Protein AF-A0A973DUF6-F1 (afdb_monomer_lite)

Radius of gyration: 14.21 Å; chains: 1; bounding box: 33×33×42 Å

Secondary structure (DSSP, 8-state):
---TTHHHHTS-HHHHTSTT--EEEE--HHHHHHHHHHHHHTT--TT-EEEEEESTTSTT-EEEEEETTTHHHHHHHTT--S-EEEEES--HHHHHHHHHHHHHHTTS--

Structure (mmCIF, N/CA/C/O backbone):
data_AF-A0A973DUF6-F1
#
_entry.id   AF-A0A973DUF6-F1
#
loop_
_atom_site.group_PDB
_atom_site.id
_atom_site.type_symbol
_atom_site.label_atom_id
_atom_site.label_alt_id
_atom_site.label_comp_id
_atom_site.label_asym_id
_atom_site.label_entity_id
_atom_site.label_seq_id
_atom_site.pdbx_PDB_ins_code
_atom_site.Cartn_x
_atom_site.Cartn_y
_atom_site.Cartn_z
_atom_site.occupancy
_atom_site.B_iso_or_equiv
_atom_site.auth_seq_id
_atom_site.auth_comp_id
_atom_site.auth_asym_id
_atom_site.auth_atom_id
_atom_site.pdbx_PDB_model_num
ATOM 1 N N . THR A 1 1 ? 7.255 23.092 -6.998 1.00 41.25 1 THR A N 1
ATOM 2 C CA . THR A 1 1 ? 6.448 22.211 -6.123 1.00 41.25 1 THR A CA 1
ATOM 3 C C . THR A 1 1 ? 6.766 20.750 -6.432 1.00 41.25 1 THR A C 1
ATOM 5 O O . THR A 1 1 ? 6.109 20.104 -7.235 1.00 41.25 1 THR A O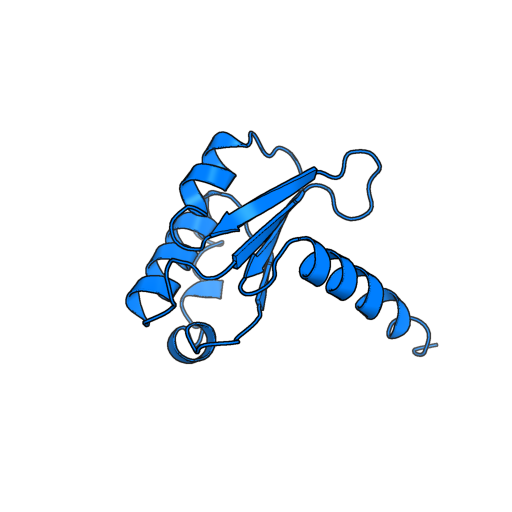 1
ATOM 8 N N . GLY A 1 2 ? 7.854 20.252 -5.837 1.00 34.91 2 GLY A N 1
ATOM 9 C CA . GLY A 1 2 ? 8.396 18.892 -6.006 1.00 34.91 2 GLY A CA 1
ATOM 10 C C . GLY A 1 2 ? 9.014 18.399 -4.693 1.00 34.91 2 GLY A C 1
ATOM 11 O O . GLY A 1 2 ? 10.151 17.938 -4.657 1.00 34.91 2 GLY A O 1
ATOM 12 N N . HIS A 1 3 ? 8.324 18.652 -3.576 1.00 46.09 3 HIS A N 1
ATOM 13 C CA . HIS A 1 3 ? 8.791 18.246 -2.244 1.00 46.09 3 HIS A CA 1
ATOM 14 C C . HIS A 1 3 ? 8.493 16.771 -1.949 1.00 46.09 3 HIS A C 1
ATOM 16 O O . HIS A 1 3 ? 9.292 16.129 -1.282 1.00 46.09 3 HIS A O 1
ATOM 22 N N . ASP A 1 4 ? 7.405 16.232 -2.497 1.00 54.59 4 ASP A N 1
ATOM 23 C CA . ASP A 1 4 ? 6.818 14.968 -2.034 1.00 54.59 4 ASP A CA 1
ATOM 24 C C . ASP A 1 4 ? 7.637 13.722 -2.418 1.00 54.59 4 ASP A C 1
ATOM 26 O O . ASP A 1 4 ? 7.725 12.764 -1.667 1.00 54.59 4 ASP A O 1
ATOM 30 N N . THR A 1 5 ? 8.327 13.735 -3.563 1.00 53.44 5 THR A N 1
ATOM 31 C CA . THR A 1 5 ? 9.111 12.574 -4.024 1.00 53.44 5 THR A CA 1
ATOM 32 C C . THR A 1 5 ? 10.554 12.563 -3.524 1.00 53.44 5 THR A C 1
ATOM 34 O O . THR A 1 5 ? 11.210 11.530 -3.611 1.00 53.44 5 THR A O 1
ATOM 37 N N . ARG A 1 6 ? 11.069 13.690 -3.006 1.00 56.31 6 ARG A N 1
ATOM 38 C CA . ARG A 1 6 ? 12.467 13.785 -2.549 1.00 56.31 6 ARG A CA 1
ATOM 39 C C . ARG A 1 6 ? 12.733 12.914 -1.323 1.00 56.31 6 ARG A C 1
ATOM 41 O O . ARG A 1 6 ? 13.753 12.246 -1.299 1.00 56.31 6 ARG A O 1
ATOM 48 N N . GLY A 1 7 ? 11.795 12.836 -0.375 1.00 62.28 7 GLY A N 1
ATOM 49 C CA . GLY A 1 7 ? 11.929 11.957 0.800 1.00 62.28 7 GLY A CA 1
ATOM 50 C C . GLY A 1 7 ? 11.889 10.458 0.470 1.00 62.28 7 GLY A C 1
ATOM 51 O O . GLY A 1 7 ? 12.406 9.640 1.227 1.00 62.28 7 GLY A O 1
ATOM 52 N N . PHE A 1 8 ? 11.311 10.091 -0.678 1.00 62.53 8 PHE A N 1
ATOM 53 C CA . PHE A 1 8 ? 11.297 8.708 -1.152 1.00 62.53 8 PHE A CA 1
ATOM 54 C C . PHE A 1 8 ? 12.537 8.355 -1.989 1.00 62.53 8 PHE A C 1
ATOM 56 O O . PHE A 1 8 ? 12.877 7.181 -2.107 1.00 62.53 8 PHE A O 1
ATOM 63 N N . ALA A 1 9 ? 13.229 9.336 -2.575 1.00 63.16 9 ALA A N 1
ATOM 64 C CA . ALA A 1 9 ? 14.365 9.084 -3.464 1.00 63.16 9 ALA A CA 1
ATOM 65 C C . ALA A 1 9 ? 15.493 8.283 -2.782 1.00 63.16 9 ALA A C 1
ATOM 67 O O . ALA A 1 9 ? 16.066 7.401 -3.422 1.00 63.16 9 ALA A O 1
ATOM 68 N N . ASP A 1 10 ? 15.711 8.518 -1.485 1.00 71.81 10 ASP A N 1
ATOM 69 C CA . ASP A 1 10 ? 16.789 7.915 -0.689 1.00 71.81 10 ASP A CA 1
ATOM 70 C C . ASP A 1 10 ? 16.386 6.620 0.047 1.00 71.81 10 ASP A C 1
ATOM 72 O O . ASP A 1 10 ? 17.153 6.101 0.855 1.00 71.81 10 ASP A O 1
ATOM 76 N N . GLN A 1 11 ? 15.188 6.079 -0.200 1.00 81.25 11 GLN A N 1
ATOM 77 C CA . GLN A 1 11 ? 14.731 4.857 0.474 1.00 81.25 11 GLN A CA 1
ATOM 78 C C . GLN A 1 11 ? 15.474 3.610 -0.019 1.00 81.25 11 GLN A C 1
ATOM 80 O O . GLN A 1 11 ? 15.755 3.470 -1.214 1.00 81.25 11 GLN A O 1
ATOM 85 N N . ASP A 1 12 ? 15.722 2.653 0.882 1.00 89.31 12 ASP A N 1
ATOM 86 C CA . ASP A 1 12 ? 16.215 1.325 0.505 1.00 89.31 12 ASP A CA 1
ATOM 87 C C . ASP A 1 12 ? 15.072 0.488 -0.083 1.00 89.31 12 ASP A C 1
ATOM 89 O O . ASP A 1 12 ? 14.435 -0.348 0.561 1.00 89.31 12 ASP A O 1
ATOM 93 N N . TRP A 1 13 ? 14.800 0.739 -1.358 1.00 92.12 13 TRP A N 1
ATOM 94 C CA . TRP A 1 13 ? 13.753 0.058 -2.111 1.00 92.12 13 TRP A CA 1
ATOM 95 C C . TRP A 1 13 ? 13.963 -1.445 -2.215 1.00 92.12 13 TRP A C 1
ATOM 97 O O . TRP A 1 13 ? 12.991 -2.184 -2.324 1.00 92.12 13 TRP A O 1
ATOM 107 N N . LYS A 1 14 ? 15.217 -1.904 -2.187 1.00 91.88 14 LYS A N 1
ATOM 108 C CA . LYS A 1 14 ? 15.526 -3.330 -2.248 1.00 91.88 14 LYS A CA 1
ATOM 109 C C . LYS A 1 14 ? 15.167 -4.008 -0.933 1.00 91.88 14 LYS A C 1
ATOM 111 O O . LYS A 1 14 ? 14.656 -5.123 -0.959 1.00 91.88 14 LYS A O 1
ATOM 116 N N . ALA A 1 15 ? 15.405 -3.341 0.195 1.00 92.31 15 ALA A N 1
ATOM 117 C CA . ALA A 1 15 ? 14.929 -3.810 1.487 1.00 92.31 15 ALA A CA 1
ATOM 118 C C . ALA A 1 15 ? 13.397 -3.850 1.538 1.00 92.31 15 ALA A C 1
ATOM 120 O O . ALA A 1 15 ? 12.840 -4.887 1.888 1.00 92.31 15 ALA A O 1
ATOM 121 N N . LEU A 1 16 ? 12.735 -2.773 1.099 1.00 92.06 16 LEU A N 1
ATOM 122 C CA . LEU A 1 16 ? 11.270 -2.684 1.062 1.00 92.06 16 LEU A CA 1
ATOM 123 C C . LEU A 1 16 ? 10.611 -3.719 0.135 1.00 92.06 16 LEU A C 1
ATOM 125 O O . LEU A 1 16 ? 9.492 -4.156 0.382 1.00 92.06 16 LEU A O 1
ATOM 129 N N . ALA A 1 17 ? 11.297 -4.117 -0.934 1.00 95.19 17 ALA A N 1
ATOM 130 C CA . ALA A 1 17 ? 10.800 -5.081 -1.909 1.00 95.19 17 ALA A CA 1
ATOM 131 C C . ALA A 1 17 ? 10.946 -6.552 -1.476 1.00 95.19 17 ALA A C 1
ATOM 133 O O . ALA A 1 17 ? 10.516 -7.444 -2.209 1.00 95.19 17 ALA A O 1
ATOM 134 N N . ARG A 1 18 ? 11.558 -6.843 -0.319 1.00 95.12 18 ARG A N 1
ATOM 135 C CA . ARG A 1 18 ? 11.698 -8.227 0.155 1.00 95.12 18 ARG A CA 1
ATOM 136 C C . ARG A 1 18 ? 10.334 -8.851 0.446 1.00 95.12 18 ARG A C 1
ATOM 138 O O . ARG A 1 18 ? 9.398 -8.187 0.885 1.00 95.12 18 ARG A O 1
ATOM 145 N N . ASN A 1 19 ? 10.238 -10.160 0.230 1.00 91.00 19 ASN A N 1
ATOM 146 C CA . ASN A 1 19 ? 9.030 -10.908 0.553 1.00 91.00 19 ASN A CA 1
ATOM 147 C C . ASN A 1 19 ? 8.744 -10.833 2.065 1.00 91.00 19 ASN A C 1
ATOM 149 O O . ASN A 1 19 ? 9.656 -11.001 2.875 1.00 91.00 19 ASN A O 1
ATOM 153 N N . GLY A 1 20 ? 7.486 -10.573 2.421 1.00 91.25 20 GLY A N 1
ATOM 154 C CA . GLY A 1 20 ? 7.036 -10.444 3.808 1.00 91.25 20 GLY A CA 1
ATOM 155 C C . GLY A 1 20 ? 7.331 -9.089 4.454 1.00 91.25 20 GLY A C 1
ATOM 156 O O . GLY A 1 20 ? 6.966 -8.890 5.610 1.00 91.25 20 GLY A O 1
ATOM 157 N N . GLU A 1 21 ? 7.960 -8.158 3.736 1.00 94.56 21 GLU A N 1
ATOM 158 C CA . GLU A 1 21 ? 8.193 -6.808 4.239 1.00 94.56 21 GLU A CA 1
ATOM 159 C C . GLU A 1 21 ? 6.877 -6.023 4.326 1.00 94.56 21 GLU A C 1
ATOM 161 O O . GLU A 1 21 ? 6.004 -6.126 3.459 1.00 94.56 21 GLU A O 1
ATOM 166 N N . VAL A 1 22 ? 6.743 -5.229 5.387 1.00 94.75 22 VAL A N 1
ATOM 167 C CA . VAL A 1 22 ? 5.538 -4.455 5.687 1.00 94.75 22 VAL A CA 1
ATOM 168 C C . VAL A 1 22 ? 5.928 -3.006 5.915 1.00 94.75 22 VAL A C 1
ATOM 170 O O . VAL A 1 22 ? 6.821 -2.714 6.705 1.00 94.75 22 VAL A O 1
ATOM 173 N N . ALA A 1 23 ? 5.221 -2.084 5.266 1.00 92.81 23 ALA A N 1
ATOM 174 C CA . ALA A 1 23 ? 5.468 -0.657 5.433 1.00 92.81 23 ALA A CA 1
ATOM 175 C C . ALA A 1 23 ? 4.165 0.130 5.548 1.00 92.81 23 ALA A C 1
ATOM 177 O O . ALA A 1 23 ? 3.202 -0.126 4.826 1.00 92.81 23 ALA A O 1
ATOM 178 N N . ALA A 1 24 ? 4.165 1.129 6.427 1.00 92.69 24 ALA A N 1
ATOM 179 C CA . ALA A 1 24 ? 3.137 2.156 6.487 1.00 92.69 24 ALA A CA 1
ATOM 180 C C . ALA A 1 24 ? 3.642 3.401 5.752 1.00 92.69 24 ALA A C 1
ATOM 182 O O . ALA A 1 24 ? 4.702 3.942 6.061 1.00 92.69 24 ALA A O 1
ATOM 183 N N . ILE A 1 25 ? 2.885 3.844 4.757 1.00 90.25 25 ILE A N 1
ATOM 184 C CA . ILE A 1 25 ? 3.278 4.887 3.822 1.00 90.25 25 ILE A CA 1
ATOM 185 C C . ILE A 1 25 ? 2.227 5.988 3.870 1.00 90.25 25 ILE A C 1
ATOM 187 O O . ILE A 1 25 ? 1.086 5.814 3.433 1.00 90.25 25 ILE A O 1
ATOM 191 N N . TYR A 1 26 ? 2.623 7.141 4.399 1.00 87.12 26 TYR A N 1
ATOM 192 C CA . TYR A 1 26 ? 1.809 8.346 4.348 1.00 87.12 26 TYR A CA 1
ATOM 193 C C . TYR A 1 26 ? 2.083 9.072 3.032 1.00 87.12 26 TYR A C 1
ATOM 195 O O . TYR A 1 26 ? 3.167 9.620 2.832 1.00 87.12 26 TYR A O 1
ATOM 203 N N . MET A 1 27 ? 1.133 9.010 2.100 1.00 77.62 27 MET A N 1
ATOM 204 C CA . MET A 1 27 ? 1.335 9.529 0.751 1.00 77.62 27 MET A CA 1
ATOM 205 C C . MET A 1 27 ? 0.027 9.899 0.056 1.00 77.62 27 MET A C 1
ATOM 207 O O . MET A 1 27 ? -1.015 9.291 0.288 1.00 77.62 27 MET A O 1
ATOM 211 N N . GLY A 1 28 ? 0.103 10.870 -0.855 1.00 72.25 28 GLY A N 1
ATOM 212 C CA . GLY A 1 28 ? -0.980 11.178 -1.788 1.00 72.25 28 GLY A CA 1
ATOM 213 C C . GLY A 1 28 ? -0.894 10.382 -3.097 1.00 72.25 28 GLY A C 1
ATOM 214 O O . GLY A 1 28 ? 0.115 9.747 -3.413 1.00 72.25 28 GLY A O 1
ATOM 215 N N . LYS A 1 29 ? -1.934 10.513 -3.930 1.00 74.25 29 LYS A N 1
ATOM 216 C CA . LYS A 1 29 ? -2.065 9.893 -5.267 1.00 74.25 29 LYS A CA 1
ATOM 217 C C . LYS A 1 29 ? -0.803 9.995 -6.138 1.00 74.25 29 LYS A C 1
ATOM 219 O O . LYS A 1 29 ? -0.425 9.040 -6.807 1.00 74.25 29 LYS A O 1
ATOM 224 N N . ARG A 1 30 ? -0.116 11.145 -6.118 1.00 76.12 30 ARG A N 1
ATOM 225 C CA . ARG A 1 30 ? 1.079 11.385 -6.948 1.00 76.12 30 ARG A CA 1
ATOM 226 C C . ARG A 1 30 ? 2.270 10.504 -6.556 1.00 76.12 30 ARG A C 1
ATOM 228 O O . ARG A 1 30 ? 3.027 10.090 -7.431 1.00 76.12 30 ARG A O 1
ATOM 235 N N . ALA A 1 31 ? 2.439 10.230 -5.266 1.00 84.62 31 ALA A N 1
ATOM 236 C CA . ALA A 1 31 ? 3.526 9.403 -4.758 1.00 84.62 31 ALA A CA 1
ATOM 237 C C . ALA A 1 31 ? 3.230 7.902 -4.924 1.00 84.62 31 ALA A C 1
ATOM 239 O O . ALA A 1 31 ? 4.167 7.143 -5.165 1.00 84.62 31 ALA A O 1
ATOM 240 N N . ALA A 1 32 ? 1.955 7.489 -4.940 1.00 89.56 32 ALA A N 1
ATOM 241 C CA . ALA A 1 32 ? 1.558 6.094 -5.160 1.00 89.56 32 ALA A CA 1
ATOM 242 C C . ALA A 1 32 ? 2.152 5.506 -6.449 1.00 89.56 32 ALA A C 1
ATOM 244 O O . ALA A 1 32 ? 2.774 4.447 -6.408 1.00 89.56 32 ALA A O 1
ATOM 245 N N . ARG A 1 33 ? 2.067 6.233 -7.573 1.00 91.19 33 ARG A N 1
ATOM 246 C CA . ARG A 1 33 ? 2.678 5.808 -8.846 1.00 91.19 33 ARG A CA 1
ATOM 247 C C . ARG A 1 33 ? 4.187 5.594 -8.733 1.00 91.19 33 ARG A C 1
ATOM 249 O O . ARG A 1 33 ? 4.727 4.636 -9.281 1.00 91.19 33 ARG A O 1
ATOM 256 N N . PHE A 1 34 ? 4.871 6.520 -8.063 1.00 91.19 34 PHE A N 1
ATOM 257 C CA . PHE A 1 34 ? 6.322 6.476 -7.906 1.00 91.19 34 PHE A CA 1
ATOM 258 C C . PHE A 1 34 ? 6.743 5.286 -7.039 1.00 91.19 34 PHE A C 1
ATOM 260 O O . PHE A 1 34 ? 7.598 4.505 -7.447 1.00 91.19 34 PHE A O 1
ATOM 267 N N . ILE A 1 35 ? 6.096 5.110 -5.887 1.00 92.50 35 ILE A N 1
ATOM 268 C CA . ILE A 1 35 ? 6.366 4.019 -4.945 1.00 92.50 35 ILE A CA 1
ATOM 269 C C . ILE A 1 35 ? 6.044 2.661 -5.563 1.00 92.50 35 ILE A C 1
ATOM 271 O O . ILE A 1 35 ? 6.880 1.765 -5.494 1.00 92.50 35 ILE A O 1
ATOM 275 N N . GLN A 1 36 ? 4.899 2.531 -6.243 1.00 95.00 36 GLN A N 1
ATOM 276 C CA . GLN A 1 36 ? 4.543 1.324 -6.990 1.00 95.00 36 GLN A CA 1
ATOM 277 C C . GLN A 1 36 ? 5.656 0.932 -7.965 1.00 95.00 36 GLN A C 1
ATOM 279 O O . GLN A 1 36 ? 6.146 -0.195 -7.941 1.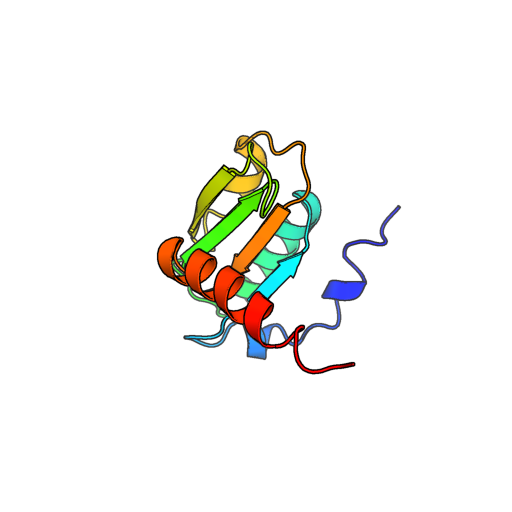00 95.00 36 GLN A O 1
ATOM 284 N N . GLY A 1 37 ? 6.078 1.884 -8.804 1.00 94.25 37 GLY A N 1
ATOM 285 C CA . GLY A 1 37 ? 7.116 1.649 -9.800 1.00 94.25 37 GLY A CA 1
ATOM 286 C C . GLY A 1 37 ? 8.449 1.249 -9.172 1.00 94.25 37 GLY A C 1
ATOM 287 O O . GLY A 1 37 ? 9.087 0.316 -9.650 1.00 94.25 37 GLY A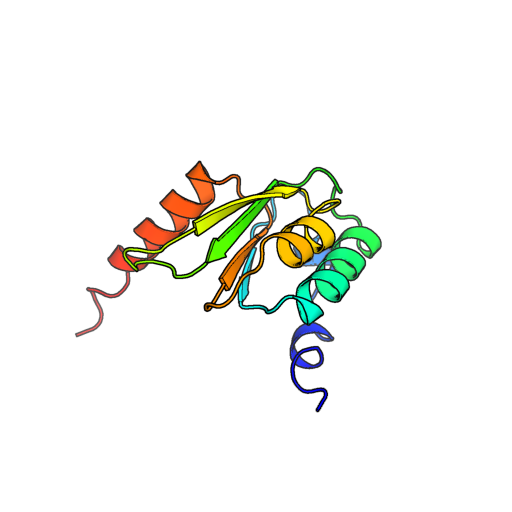 O 1
ATOM 288 N N . ARG A 1 38 ? 8.861 1.909 -8.082 1.00 94.69 38 ARG A N 1
ATOM 289 C CA . ARG A 1 38 ? 10.112 1.581 -7.385 1.00 94.69 38 ARG A CA 1
ATOM 290 C C . ARG A 1 38 ? 10.060 0.192 -6.754 1.00 94.69 38 ARG A C 1
ATOM 292 O O . ARG A 1 38 ? 10.978 -0.584 -6.982 1.00 94.69 38 ARG A O 1
ATOM 299 N N . LEU A 1 39 ? 8.997 -0.152 -6.031 1.00 95.62 39 LEU A N 1
ATOM 300 C CA . LEU A 1 39 ? 8.860 -1.472 -5.409 1.00 95.62 39 LEU A CA 1
ATOM 301 C C . LEU A 1 39 ? 8.916 -2.594 -6.456 1.00 95.62 39 LEU A C 1
ATOM 303 O O . LEU A 1 39 ? 9.729 -3.507 -6.322 1.00 95.62 39 LEU A O 1
ATOM 307 N N . ILE A 1 40 ? 8.141 -2.483 -7.540 1.00 96.50 40 ILE A N 1
ATOM 308 C CA . ILE A 1 40 ? 8.144 -3.474 -8.630 1.00 96.50 40 ILE A CA 1
ATOM 309 C C . ILE A 1 40 ? 9.529 -3.561 -9.286 1.00 96.50 40 ILE A C 1
ATOM 311 O O . ILE A 1 40 ? 10.060 -4.653 -9.477 1.00 96.50 40 ILE A O 1
ATOM 315 N N . MET A 1 41 ? 10.156 -2.420 -9.589 1.00 96.25 41 MET A N 1
ATOM 316 C CA . MET A 1 41 ? 11.489 -2.378 -10.203 1.00 96.25 41 MET A CA 1
ATOM 317 C C . MET A 1 41 ? 12.571 -3.016 -9.321 1.00 96.25 41 MET A C 1
ATOM 319 O O . MET A 1 41 ? 13.560 -3.531 -9.838 1.00 96.25 41 MET A O 1
ATOM 323 N N . HIS A 1 42 ? 12.388 -2.996 -8.001 1.00 96.50 42 HIS A N 1
ATOM 324 C CA . HIS A 1 42 ? 13.300 -3.603 -7.036 1.00 96.50 42 HIS A CA 1
ATOM 325 C C . HIS A 1 42 ? 12.917 -5.041 -6.636 1.00 96.50 42 HIS A C 1
ATOM 327 O O . HIS A 1 42 ? 13.575 -5.616 -5.768 1.00 96.50 42 HIS A O 1
ATOM 333 N N . GLY A 1 43 ? 11.938 -5.650 -7.315 1.00 96.31 43 GLY A N 1
ATOM 334 C CA . GLY A 1 43 ? 11.621 -7.076 -7.205 1.00 96.31 43 GLY A CA 1
ATOM 335 C C . GLY A 1 43 ? 10.472 -7.420 -6.260 1.00 96.31 43 GLY A C 1
ATOM 336 O O . GLY A 1 43 ? 10.313 -8.592 -5.926 1.00 96.31 43 GLY A O 1
ATOM 337 N N . ALA A 1 44 ? 9.678 -6.435 -5.833 1.00 97.62 44 ALA A N 1
ATOM 338 C CA . ALA A 1 44 ? 8.481 -6.698 -5.046 1.00 97.62 44 ALA A CA 1
ATOM 339 C C . ALA A 1 44 ? 7.463 -7.489 -5.875 1.00 97.62 44 ALA A C 1
ATOM 341 O O . ALA A 1 44 ? 7.265 -7.212 -7.061 1.00 97.62 44 ALA A O 1
ATOM 342 N N . ASP A 1 45 ? 6.784 -8.442 -5.239 1.00 97.81 45 ASP A N 1
ATOM 343 C CA . ASP A 1 45 ? 5.730 -9.219 -5.883 1.00 97.81 45 ASP A CA 1
ATOM 344 C C . ASP A 1 45 ? 4.543 -8.293 -6.235 1.00 97.81 45 ASP A C 1
ATOM 346 O O . ASP A 1 45 ? 3.981 -7.660 -5.333 1.00 97.81 45 ASP A O 1
ATOM 350 N N . PRO A 1 46 ? 4.119 -8.189 -7.511 1.00 97.50 46 PRO A N 1
ATOM 351 C CA . PRO A 1 46 ? 2.976 -7.363 -7.905 1.00 97.50 46 PRO A CA 1
ATOM 352 C C . PRO A 1 46 ? 1.657 -7.760 -7.221 1.00 97.50 46 PRO A C 1
ATOM 354 O O . PRO A 1 46 ? 0.751 -6.932 -7.111 1.00 97.50 46 PRO A O 1
ATOM 357 N N . SER A 1 47 ? 1.543 -9.002 -6.744 1.00 97.75 47 SER A N 1
ATOM 358 C CA . SER A 1 47 ? 0.389 -9.501 -5.991 1.00 97.75 47 SER A CA 1
ATOM 359 C C . SER A 1 47 ? 0.411 -9.126 -4.507 1.00 97.75 47 SER A C 1
ATOM 361 O O . SER A 1 47 ? -0.578 -9.368 -3.813 1.00 97.75 47 SER A O 1
ATOM 363 N N . THR A 1 48 ? 1.492 -8.498 -4.021 1.00 98.06 48 THR A N 1
ATOM 364 C CA . THR A 1 48 ? 1.624 -8.095 -2.615 1.00 98.06 48 THR A CA 1
ATOM 365 C C . THR A 1 48 ? 0.405 -7.272 -2.187 1.00 98.06 48 THR A C 1
ATOM 367 O O . THR A 1 48 ? 0.086 -6.282 -2.857 1.00 98.06 48 THR A O 1
ATOM 370 N N . PRO A 1 49 ? -0.281 -7.646 -1.091 1.00 98.12 49 PRO A N 1
ATOM 371 C CA . PRO A 1 49 ? -1.442 -6.915 -0.610 1.00 98.12 49 PRO A CA 1
ATOM 372 C C . PRO A 1 49 ? -1.107 -5.466 -0.276 1.00 98.12 49 PRO A C 1
ATOM 374 O O . PRO A 1 49 ? -0.091 -5.174 0.359 1.00 98.12 49 PRO A O 1
ATOM 377 N N . VAL A 1 50 ? -2.001 -4.563 -0.662 1.00 97.62 50 VAL A N 1
ATOM 378 C CA . VAL A 1 50 ? -1.949 -3.156 -0.284 1.00 97.62 50 VAL A CA 1
ATOM 379 C C . VAL A 1 50 ? -3.303 -2.753 0.286 1.00 97.62 50 VAL A C 1
ATOM 381 O O . VAL A 1 50 ? -4.348 -3.019 -0.308 1.00 97.62 50 VAL A O 1
ATOM 384 N N . THR A 1 51 ? -3.292 -2.086 1.436 1.00 97.44 51 THR A N 1
ATOM 385 C CA . THR A 1 51 ? -4.497 -1.524 2.052 1.00 97.44 51 THR A CA 1
ATOM 386 C C . THR A 1 51 ? -4.347 -0.020 2.180 1.00 97.44 51 THR A C 1
ATOM 388 O O . THR A 1 51 ? -3.419 0.451 2.825 1.00 97.44 51 THR A O 1
ATOM 391 N N . VAL A 1 52 ? -5.280 0.745 1.626 1.00 95.25 52 VAL A N 1
ATOM 392 C CA . VAL A 1 52 ? -5.327 2.202 1.793 1.00 95.25 52 VAL A CA 1
ATOM 393 C C . VAL A 1 52 ? -6.469 2.544 2.733 1.00 95.25 52 VAL A C 1
ATOM 395 O O . VAL A 1 52 ? -7.587 2.072 2.542 1.00 95.25 52 VAL A O 1
ATOM 398 N N . ILE A 1 53 ? -6.197 3.358 3.744 1.00 94.69 53 ILE A N 1
ATOM 399 C CA . ILE A 1 53 ? -7.183 3.799 4.725 1.00 94.69 53 ILE A CA 1
ATOM 400 C C . ILE A 1 53 ? -7.241 5.321 4.684 1.00 94.69 53 ILE A C 1
ATOM 402 O O . ILE A 1 53 ? -6.284 6.003 5.046 1.00 94.69 53 ILE A O 1
ATOM 406 N N . GLU A 1 54 ? -8.362 5.850 4.210 1.00 94.38 54 GLU A N 1
ATOM 407 C CA . GLU A 1 54 ? -8.676 7.276 4.226 1.00 94.38 54 GLU A CA 1
ATOM 408 C C . GLU A 1 54 ? -9.385 7.630 5.531 1.00 94.38 54 GLU A C 1
ATOM 410 O O . GLU A 1 54 ? -10.202 6.848 6.016 1.00 94.38 54 GLU A O 1
ATOM 415 N N . ASN A 1 55 ? -9.097 8.815 6.075 1.00 92.94 55 ASN A N 1
ATOM 416 C CA . ASN A 1 55 ? -9.759 9.348 7.265 1.00 92.94 55 ASN A CA 1
ATOM 417 C C . ASN A 1 55 ? -9.668 8.392 8.465 1.00 92.94 55 ASN A C 1
ATOM 419 O O . ASN A 1 55 ? -10.644 8.166 9.177 1.00 92.94 55 ASN A O 1
ATOM 423 N N . VAL A 1 56 ? -8.468 7.842 8.691 1.00 91.19 56 VAL A N 1
ATOM 424 C CA . VAL A 1 56 ? -8.170 6.927 9.805 1.00 91.19 56 VAL A CA 1
ATOM 425 C C . VAL A 1 56 ? -8.729 7.476 11.124 1.00 91.19 56 VAL A C 1
ATOM 427 O O . VAL A 1 56 ? -8.504 8.642 11.462 1.00 91.19 56 VAL A O 1
ATOM 430 N N . SER A 1 57 ? -9.456 6.629 11.857 1.00 88.56 57 SER A N 1
ATOM 431 C CA . SER A 1 57 ? -10.096 6.936 13.148 1.00 88.56 57 SER A CA 1
ATOM 432 C C . SER A 1 57 ? -11.195 8.009 13.107 1.00 88.56 57 SER A C 1
ATOM 434 O O . SER A 1 57 ? -11.586 8.529 14.154 1.00 88.56 57 SER A O 1
ATOM 436 N N . ARG A 1 58 ? -11.722 8.349 11.925 1.00 90.88 58 ARG A N 1
ATOM 437 C CA . ARG A 1 58 ? -12.870 9.255 11.763 1.00 90.88 58 ARG A CA 1
ATOM 438 C C . ARG A 1 58 ? -14.136 8.478 11.371 1.00 90.88 58 ARG A C 1
ATOM 440 O O . ARG A 1 58 ? -14.029 7.382 10.823 1.00 90.88 58 ARG A O 1
ATOM 447 N N . PRO A 1 59 ? -15.343 9.024 11.619 1.00 91.81 59 PRO A N 1
ATOM 448 C CA . PRO A 1 59 ? -16.601 8.355 11.266 1.00 91.81 59 PRO A CA 1
ATOM 449 C C . PRO A 1 59 ? -16.756 8.043 9.772 1.00 91.81 59 PRO A C 1
ATOM 451 O O . PRO A 1 59 ? -17.470 7.117 9.406 1.00 91.81 59 PRO A O 1
ATOM 454 N N . ASP A 1 60 ? -16.091 8.812 8.915 1.00 92.94 60 ASP A N 1
ATOM 455 C CA . ASP A 1 60 ? -16.096 8.687 7.460 1.00 92.94 60 ASP A CA 1
ATOM 456 C C . ASP A 1 60 ? -14.881 7.908 6.921 1.00 92.94 60 ASP A C 1
ATOM 458 O O . ASP A 1 60 ? -14.506 8.064 5.758 1.00 92.94 60 ASP A O 1
ATOM 462 N N . GLN A 1 61 ? -14.258 7.065 7.756 1.00 94.50 61 GLN A N 1
ATOM 463 C CA . GLN A 1 61 ? -13.135 6.219 7.360 1.00 94.50 61 GLN A CA 1
ATOM 464 C C . GLN A 1 61 ? -13.510 5.302 6.189 1.00 94.50 61 GLN A C 1
ATOM 466 O O . GLN A 1 61 ? -14.520 4.595 6.220 1.00 94.50 61 GLN A O 1
ATOM 471 N N . ARG A 1 62 ? -12.639 5.238 5.180 1.00 94.62 62 ARG A N 1
ATOM 472 C CA . ARG A 1 62 ? -12.786 4.335 4.030 1.00 94.62 62 ARG A CA 1
ATOM 473 C C . ARG A 1 62 ? -11.571 3.432 3.923 1.00 94.62 62 ARG A C 1
ATOM 475 O O . ARG A 1 62 ? -10.444 3.896 4.037 1.00 94.62 62 ARG A O 1
ATOM 482 N N . ILE A 1 63 ? -11.807 2.145 3.684 1.00 95.50 63 ILE A N 1
ATOM 483 C CA . ILE A 1 63 ? -10.754 1.144 3.498 1.00 95.50 63 ILE A CA 1
ATOM 484 C C . ILE A 1 63 ? -10.833 0.632 2.064 1.00 95.50 63 ILE A C 1
ATOM 486 O O . ILE A 1 63 ? -11.879 0.155 1.625 1.00 95.50 63 ILE A O 1
ATOM 490 N N . LEU A 1 64 ? -9.720 0.713 1.345 1.00 95.81 64 LEU A N 1
ATOM 491 C CA . LEU A 1 64 ? -9.559 0.191 -0.004 1.00 95.81 64 LEU A CA 1
ATOM 492 C C . LEU A 1 64 ? -8.562 -0.962 0.041 1.00 95.81 64 LEU A C 1
ATOM 494 O O . LEU A 1 64 ? -7.422 -0.788 0.473 1.00 95.81 64 LEU A O 1
ATOM 498 N N . ALA A 1 65 ? -8.996 -2.131 -0.414 1.00 97.38 65 ALA A N 1
ATOM 499 C CA . ALA A 1 65 ? -8.137 -3.289 -0.602 1.00 97.38 65 ALA A CA 1
ATOM 500 C C . ALA A 1 65 ? -7.665 -3.336 -2.056 1.00 97.38 65 ALA A C 1
ATOM 502 O O . ALA A 1 65 ? -8.474 -3.178 -2.969 1.00 97.38 65 ALA A O 1
ATOM 503 N N . THR A 1 66 ? -6.375 -3.561 -2.271 1.00 97.69 66 THR A N 1
ATOM 504 C CA . THR A 1 66 ? -5.786 -3.694 -3.605 1.00 97.69 66 THR A CA 1
ATOM 505 C C . THR A 1 66 ? -4.500 -4.522 -3.545 1.00 97.69 66 THR A C 1
ATOM 507 O O . THR A 1 66 ? -4.162 -5.102 -2.510 1.00 97.69 66 THR A O 1
ATOM 510 N N . THR A 1 67 ? -3.790 -4.612 -4.662 1.00 98.25 67 THR A N 1
ATOM 511 C CA . THR A 1 67 ? -2.456 -5.210 -4.764 1.00 98.25 67 THR A CA 1
ATOM 512 C C . THR A 1 67 ? -1.449 -4.149 -5.183 1.00 98.25 67 THR A C 1
ATOM 514 O O . THR A 1 67 ? -1.826 -3.066 -5.633 1.00 98.25 67 THR A O 1
ATOM 517 N N . LEU A 1 68 ? -0.155 -4.448 -5.074 1.00 97.44 68 LEU A N 1
ATOM 518 C CA . LEU A 1 68 ? 0.888 -3.548 -5.558 1.00 97.44 68 LEU A CA 1
ATOM 519 C C . LEU A 1 68 ? 0.699 -3.198 -7.045 1.00 97.44 68 LEU A C 1
ATOM 521 O O . LEU A 1 68 ? 0.883 -2.043 -7.417 1.00 97.44 68 LEU A O 1
ATOM 525 N N . ALA A 1 69 ? 0.296 -4.161 -7.881 1.00 97.81 69 ALA A N 1
ATOM 526 C CA . ALA A 1 69 ? 0.028 -3.940 -9.304 1.00 97.81 69 ALA A CA 1
ATOM 527 C C . ALA A 1 69 ? -1.111 -2.935 -9.555 1.00 97.81 69 ALA A C 1
ATOM 529 O O . ALA A 1 69 ? -1.007 -2.091 -10.445 1.00 97.81 69 ALA A O 1
ATOM 530 N N . GLU A 1 70 ? -2.164 -2.995 -8.740 1.00 97.56 70 GLU A N 1
ATOM 531 C CA . GLU A 1 70 ? -3.389 -2.206 -8.911 1.00 97.56 70 GLU A CA 1
ATOM 532 C C . GLU A 1 70 ? -3.457 -0.982 -7.978 1.00 97.56 70 GLU A C 1
ATOM 534 O O . GLU A 1 70 ? -4.473 -0.281 -7.924 1.00 97.56 70 GLU A O 1
ATOM 539 N N . MET A 1 71 ? -2.379 -0.685 -7.245 1.00 95.38 71 MET A N 1
ATOM 540 C CA . MET A 1 71 ? -2.364 0.345 -6.206 1.00 95.38 71 MET A CA 1
ATOM 541 C C . MET A 1 71 ? -2.662 1.745 -6.754 1.00 95.38 71 MET A C 1
ATOM 543 O O . MET A 1 71 ? -3.591 2.408 -6.286 1.00 95.38 71 MET A O 1
ATOM 547 N N . GLU A 1 72 ? -1.887 2.214 -7.733 1.00 93.81 72 GLU A N 1
ATOM 548 C CA . GLU A 1 72 ? -2.078 3.531 -8.344 1.00 93.81 72 GLU A CA 1
ATOM 549 C C . GLU A 1 72 ? -3.468 3.696 -8.973 1.00 93.81 72 GLU A C 1
ATOM 551 O O . GLU A 1 72 ? -4.136 4.662 -8.594 1.00 93.81 72 GLU A O 1
ATOM 556 N N . PRO A 1 73 ? -3.969 2.787 -9.839 1.00 94.62 73 PRO A N 1
ATOM 557 C CA . PRO A 1 73 ? -5.296 2.957 -10.422 1.00 94.62 73 PRO A CA 1
ATOM 558 C C . PRO A 1 73 ? -6.399 2.918 -9.357 1.00 94.62 73 PRO A C 1
ATOM 560 O O . PRO A 1 73 ? -7.334 3.719 -9.425 1.00 94.62 73 PRO A O 1
ATOM 563 N N . THR A 1 74 ? -6.272 2.073 -8.327 1.00 94.94 74 THR A N 1
ATOM 564 C CA . THR A 1 74 ? -7.237 2.026 -7.214 1.00 94.94 74 THR A CA 1
ATOM 565 C C . THR A 1 74 ? -7.301 3.365 -6.479 1.00 94.94 74 THR A C 1
ATOM 567 O O . THR A 1 74 ? -8.382 3.935 -6.324 1.00 94.94 74 THR A O 1
ATOM 570 N N . ILE A 1 75 ? -6.151 3.908 -6.063 1.00 92.25 75 ILE A N 1
ATOM 571 C CA . ILE A 1 75 ? -6.071 5.202 -5.364 1.00 92.25 75 ILE A CA 1
ATOM 572 C C . ILE A 1 75 ? -6.578 6.332 -6.265 1.00 92.25 75 ILE A C 1
ATOM 574 O O . ILE A 1 75 ? -7.305 7.222 -5.819 1.00 92.25 75 ILE A O 1
ATOM 578 N N . SER A 1 76 ? -6.218 6.290 -7.546 1.00 91.38 76 SER A N 1
ATOM 579 C CA . SER A 1 76 ? -6.573 7.308 -8.525 1.00 91.38 76 SER A CA 1
ATOM 580 C C . SER A 1 76 ? -8.068 7.393 -8.803 1.00 91.38 76 SER A C 1
ATOM 582 O O . SER A 1 76 ? -8.549 8.510 -9.016 1.00 91.38 76 SER A O 1
ATOM 584 N N . ASN A 1 77 ? -8.767 6.257 -8.774 1.00 93.69 77 ASN A N 1
ATOM 585 C CA . ASN A 1 77 ? -10.193 6.139 -9.075 1.00 93.69 77 ASN A CA 1
ATOM 586 C C . ASN A 1 77 ? -11.088 6.227 -7.831 1.00 93.69 77 ASN A C 1
ATOM 588 O O . ASN A 1 77 ? -12.279 6.494 -7.956 1.00 93.69 77 ASN A O 1
ATOM 592 N N . ALA A 1 78 ? -10.538 6.042 -6.628 1.00 91.19 78 ALA A N 1
ATOM 593 C CA . ALA A 1 78 ? -11.322 6.030 -5.395 1.00 91.19 78 ALA A CA 1
ATOM 594 C C . ALA A 1 78 ? -11.868 7.403 -4.961 1.00 91.19 78 ALA A C 1
ATOM 596 O O . ALA A 1 78 ? -12.652 7.464 -4.010 1.00 91.19 78 ALA A O 1
ATOM 597 N N . GLY A 1 79 ? -11.462 8.497 -5.616 1.00 89.56 79 GLY A N 1
ATOM 598 C CA . GLY A 1 79 ? -11.918 9.847 -5.273 1.00 89.56 79 GLY A CA 1
ATOM 599 C C . GLY A 1 79 ? -11.591 10.220 -3.826 1.00 89.56 79 GLY A C 1
ATOM 600 O O . GLY A 1 79 ? -12.460 10.720 -3.117 1.00 89.56 79 GLY A O 1
ATOM 601 N N . LEU A 1 80 ? -10.376 9.891 -3.371 1.00 87.50 80 LEU A N 1
ATOM 602 C CA . LEU A 1 80 ? -9.907 10.227 -2.027 1.00 87.50 80 LEU A CA 1
ATOM 603 C C . LEU A 1 80 ? -9.780 11.751 -1.891 1.00 87.50 80 LEU A C 1
ATOM 605 O O . LEU A 1 80 ? -9.073 12.385 -2.676 1.00 87.50 80 LEU A O 1
ATOM 609 N N . ASN A 1 81 ? -10.458 12.315 -0.897 1.00 85.94 81 ASN A N 1
ATOM 610 C CA . ASN A 1 81 ? -10.493 13.748 -0.597 1.00 85.94 81 ASN A CA 1
ATOM 611 C C . ASN A 1 81 ? -9.902 14.074 0.787 1.00 85.94 81 ASN A C 1
ATOM 613 O O . ASN A 1 81 ? -9.657 15.242 1.089 1.00 85.94 81 ASN A O 1
ATOM 617 N N . GLY A 1 82 ? -9.682 13.063 1.628 1.00 85.62 82 GLY A N 1
ATOM 618 C CA . GLY A 1 82 ? -9.099 13.172 2.95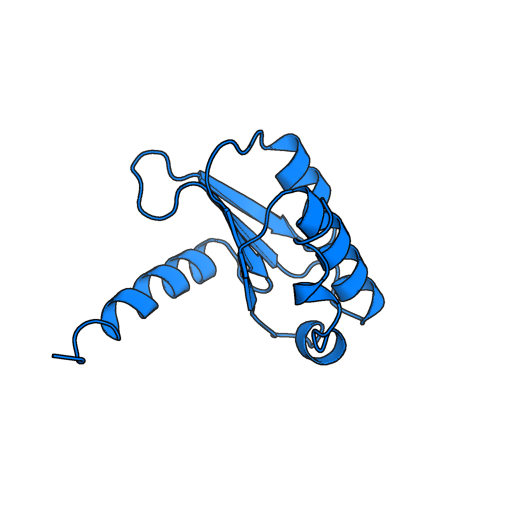9 1.00 85.62 82 GLY A CA 1
ATOM 619 C C . GLY A 1 82 ? -7.668 12.623 3.052 1.00 85.62 82 GLY A C 1
ATOM 620 O O . GLY A 1 82 ? -7.127 12.087 2.081 1.00 85.62 82 GLY A O 1
ATOM 621 N N . PRO A 1 83 ? -7.014 12.761 4.222 1.00 87.81 83 PRO A N 1
ATOM 622 C CA . PRO A 1 83 ? -5.734 12.113 4.500 1.00 87.81 83 PRO A CA 1
ATOM 623 C C . PRO A 1 83 ? -5.827 10.592 4.343 1.00 87.81 83 PRO A C 1
ATOM 625 O O . PRO A 1 83 ? -6.772 9.970 4.831 1.00 87.81 83 PRO A O 1
ATOM 628 N N . ALA A 1 84 ? -4.811 9.996 3.718 1.00 90.88 84 ALA A N 1
ATOM 629 C CA . ALA A 1 84 ? -4.743 8.564 3.461 1.00 90.88 84 ALA A CA 1
ATOM 630 C C . ALA A 1 84 ? -3.440 7.951 3.988 1.00 90.88 84 ALA A C 1
ATOM 632 O O . ALA A 1 84 ? -2.353 8.505 3.816 1.00 90.88 84 ALA A O 1
ATOM 633 N N . LEU A 1 85 ? -3.564 6.775 4.598 1.00 93.00 85 LEU A N 1
ATOM 634 C CA . LEU A 1 85 ? -2.459 5.924 5.016 1.00 93.00 85 LEU A CA 1
ATOM 635 C C . LEU A 1 85 ? -2.478 4.645 4.183 1.00 93.00 85 LEU A C 1
ATOM 637 O O . LEU A 1 85 ? -3.496 3.964 4.119 1.00 93.00 85 LEU A O 1
ATOM 641 N N . THR A 1 86 ? -1.359 4.315 3.548 1.00 94.19 86 THR A N 1
ATOM 642 C CA . THR A 1 86 ? -1.227 3.103 2.735 1.00 94.19 86 THR A CA 1
ATOM 643 C C . THR A 1 86 ? -0.348 2.091 3.449 1.00 94.19 86 THR A C 1
ATOM 645 O O . THR A 1 86 ? 0.807 2.374 3.740 1.00 94.19 86 THR A O 1
ATOM 648 N N . PHE A 1 87 ? -0.867 0.900 3.699 1.00 95.81 87 PHE A N 1
ATOM 649 C CA . PHE A 1 87 ? -0.101 -0.246 4.159 1.00 95.81 87 PHE A CA 1
ATOM 650 C C . PHE A 1 87 ? 0.291 -1.118 2.973 1.00 95.81 87 PHE A C 1
ATOM 652 O O . PHE A 1 87 ? -0.572 -1.619 2.257 1.00 95.81 87 PHE A O 1
ATOM 659 N N . TYR A 1 88 ? 1.590 -1.317 2.794 1.00 96.19 88 TYR A N 1
ATOM 660 C CA . TYR A 1 88 ? 2.168 -2.303 1.890 1.00 96.19 88 TYR A CA 1
ATOM 661 C C . TYR A 1 88 ? 2.439 -3.602 2.658 1.00 96.19 88 TYR A C 1
ATOM 663 O O . TYR A 1 88 ? 2.912 -3.552 3.793 1.00 96.19 88 TYR A O 1
ATOM 671 N N . GLY A 1 89 ? 2.115 -4.750 2.061 1.00 96.50 89 GLY A N 1
ATOM 672 C CA . GLY A 1 89 ? 2.317 -6.075 2.654 1.00 96.50 89 GLY A CA 1
ATOM 673 C C . GLY A 1 89 ? 1.197 -6.540 3.590 1.00 96.50 89 GLY A C 1
ATOM 674 O O . GLY A 1 89 ? 1.234 -7.675 4.058 1.00 96.50 89 GLY A O 1
ATOM 675 N N . LEU A 1 90 ? 0.180 -5.708 3.851 1.00 96.88 90 LEU A N 1
ATOM 676 C CA . LEU A 1 90 ? -0.93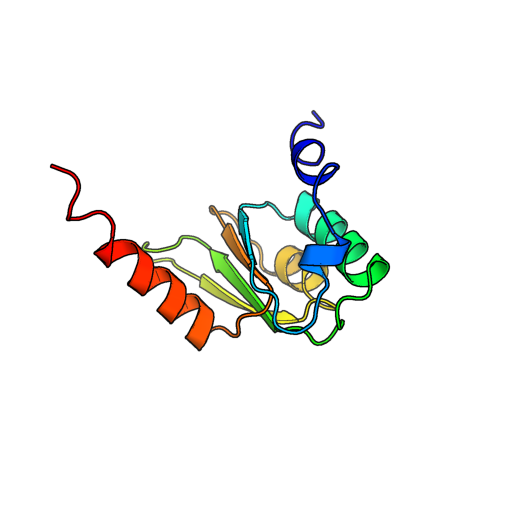1 -6.040 4.749 1.00 96.88 90 LEU A CA 1
ATOM 677 C C . LEU A 1 90 ? -2.272 -6.043 4.021 1.00 96.88 90 LEU A C 1
ATOM 679 O O . LEU A 1 90 ? -2.671 -5.051 3.407 1.00 96.88 90 LEU A O 1
ATOM 683 N N . ALA A 1 91 ? -3.014 -7.140 4.175 1.00 96.12 91 ALA A N 1
ATOM 684 C CA . ALA A 1 91 ? -4.427 -7.189 3.827 1.00 96.12 91 ALA A CA 1
ATOM 685 C C . ALA A 1 91 ? -5.265 -6.362 4.830 1.00 96.12 91 ALA A C 1
ATOM 687 O O . ALA A 1 91 ? -4.821 -6.142 5.963 1.00 96.12 91 ALA A O 1
ATOM 688 N N . PRO A 1 92 ? -6.511 -5.973 4.492 1.00 95.12 92 PRO A N 1
ATOM 689 C CA . PRO A 1 92 ? -7.291 -5.028 5.295 1.00 95.12 92 PRO A CA 1
ATOM 690 C C . PRO A 1 92 ? -7.431 -5.391 6.775 1.00 95.12 92 PRO A C 1
ATOM 692 O O . PRO A 1 92 ? -7.311 -4.532 7.645 1.00 95.12 92 PRO A O 1
ATOM 695 N N . ARG A 1 93 ? -7.631 -6.678 7.083 1.00 94.12 93 ARG A N 1
ATOM 696 C CA . ARG A 1 93 ? -7.730 -7.155 8.470 1.00 94.12 93 ARG A CA 1
ATOM 697 C C . ARG A 1 93 ? -6.434 -6.924 9.252 1.00 94.12 93 ARG A C 1
ATOM 699 O O . ARG A 1 93 ? -6.490 -6.500 10.401 1.00 94.12 93 ARG A O 1
ATOM 706 N N . GLN A 1 94 ? -5.287 -7.206 8.639 1.00 93.94 94 GLN A N 1
ATOM 707 C CA . GLN A 1 94 ? -3.981 -7.037 9.277 1.00 93.94 94 GLN A CA 1
ATOM 708 C C . GLN A 1 94 ? -3.630 -5.555 9.413 1.00 93.94 94 GLN A C 1
ATOM 710 O O . GLN A 1 94 ? -3.126 -5.148 10.452 1.00 93.94 94 GLN A O 1
ATOM 715 N N . ALA A 1 95 ? -3.958 -4.743 8.403 1.00 92.19 95 ALA A N 1
ATOM 716 C CA . ALA A 1 95 ? -3.787 -3.295 8.455 1.00 92.19 95 ALA A CA 1
ATOM 717 C C . ALA A 1 95 ? -4.603 -2.669 9.598 1.00 92.19 95 ALA A C 1
ATOM 719 O O . ALA A 1 95 ? -4.091 -1.836 10.342 1.00 92.19 95 ALA A O 1
ATOM 720 N N . MET A 1 96 ? -5.845 -3.121 9.805 1.00 92.75 96 MET A N 1
ATOM 721 C CA . MET A 1 96 ? -6.646 -2.648 10.933 1.00 92.75 96 MET A CA 1
ATOM 722 C C . MET A 1 96 ? -6.085 -3.081 12.289 1.00 92.75 96 MET A C 1
ATOM 724 O O . MET A 1 96 ? -6.068 -2.279 13.219 1.00 92.75 96 MET A O 1
ATOM 728 N N . ALA A 1 97 ? -5.596 -4.319 12.401 1.00 90.25 97 ALA A N 1
ATOM 729 C CA . ALA A 1 97 ? -4.938 -4.782 13.621 1.00 90.25 97 ALA A CA 1
ATOM 730 C C . ALA A 1 97 ? -3.673 -3.960 13.929 1.00 90.25 97 ALA A C 1
ATOM 732 O O . ALA A 1 97 ? -3.475 -3.563 15.075 1.00 90.25 97 ALA A O 1
ATOM 733 N N . ALA A 1 98 ? -2.875 -3.638 12.902 1.00 87.25 98 ALA A N 1
ATOM 73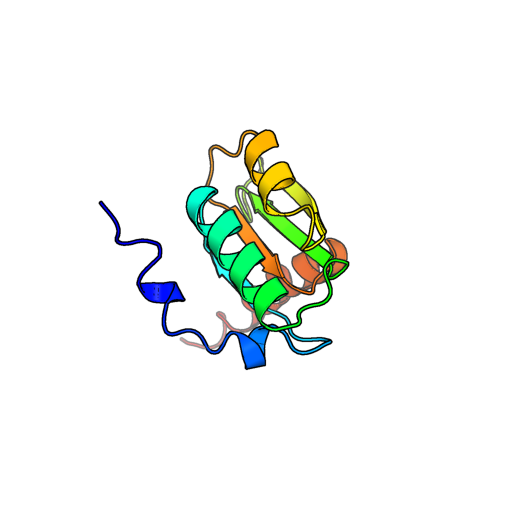4 C CA . ALA A 1 98 ? -1.675 -2.813 13.030 1.00 87.25 98 ALA A CA 1
ATOM 735 C C . ALA A 1 98 ? -1.989 -1.389 13.529 1.00 87.25 98 ALA A C 1
ATOM 737 O O . ALA A 1 98 ? -1.252 -0.852 14.353 1.00 87.25 98 ALA A O 1
ATOM 738 N N . LEU A 1 99 ? -3.110 -0.797 13.095 1.00 85.88 99 LEU A N 1
ATOM 739 C CA . LEU A 1 99 ? -3.584 0.494 13.610 1.00 85.88 99 LEU A CA 1
ATOM 740 C C . LEU A 1 99 ? -3.972 0.440 15.094 1.00 85.88 99 LEU A C 1
ATOM 742 O O . LEU A 1 99 ? -3.756 1.408 15.817 1.00 85.88 99 LEU A O 1
ATOM 746 N N . SER A 1 100 ? -4.551 -0.672 15.555 1.00 80.38 100 SER A N 1
ATOM 747 C CA . SER A 1 100 ? -4.965 -0.834 16.955 1.00 80.38 100 SER A CA 1
ATOM 748 C C . SER A 1 100 ? -3.792 -1.096 17.905 1.00 80.38 100 SER A C 1
ATOM 750 O O . SER A 1 100 ? -3.854 -0.698 19.066 1.00 80.38 100 SER A O 1
ATOM 752 N N . SER A 1 101 ? -2.712 -1.732 17.438 1.00 67.75 101 SER A N 1
ATOM 753 C CA . SER A 1 101 ? -1.533 -2.005 18.274 1.00 67.75 101 SER A CA 1
ATOM 754 C C . SER A 1 101 ? -0.763 -0.744 18.679 1.00 67.75 101 SER A C 1
ATOM 756 O O . SER A 1 101 ? -0.228 -0.691 19.782 1.00 67.75 101 SER A O 1
ATOM 758 N N . THR A 1 102 ? -0.762 0.304 17.849 1.00 57.12 102 THR A N 1
ATOM 759 C CA . THR A 1 102 ? -0.003 1.539 18.121 1.00 57.12 102 THR A CA 1
ATOM 760 C C . THR A 1 102 ? -0.633 2.418 19.217 1.00 57.12 102 THR A C 1
ATOM 762 O O . THR A 1 102 ? 0.051 3.257 19.798 1.00 57.12 102 THR A O 1
ATOM 765 N N . ASP A 1 103 ? -1.911 2.212 19.568 1.00 52.62 103 ASP A N 1
ATOM 766 C CA . ASP A 1 103 ? -2.568 2.939 20.674 1.00 52.62 103 ASP A CA 1
ATOM 767 C C . ASP A 1 103 ? -2.058 2.482 22.058 1.00 52.62 103 ASP A C 1
ATOM 769 O O . ASP A 1 103 ? -2.130 3.223 23.038 1.00 52.62 103 ASP A O 1
ATOM 773 N N . THR A 1 104 ? -1.479 1.277 22.139 1.00 46.56 104 THR A N 1
ATOM 774 C CA . THR A 1 104 ? -1.019 0.694 23.410 1.00 46.56 104 THR A CA 1
ATOM 775 C C . THR A 1 104 ? 0.332 1.269 23.857 1.00 46.56 104 THR A C 1
ATOM 777 O O . THR A 1 104 ? 0.531 1.496 25.046 1.00 46.56 104 THR A O 1
ATOM 780 N N . GLU A 1 105 ? 1.231 1.612 22.930 1.00 45.62 105 GLU A N 1
ATOM 781 C CA . GLU A 1 105 ? 2.583 2.098 23.265 1.00 45.62 105 GLU A CA 1
ATOM 782 C C . GLU A 1 105 ? 2.633 3.593 23.635 1.00 45.62 105 GLU A C 1
ATOM 784 O O . GLU A 1 105 ? 3.586 4.050 24.262 1.00 45.62 105 GLU A O 1
ATOM 789 N N . ARG A 1 106 ? 1.595 4.385 23.319 1.00 44.16 106 ARG A N 1
ATOM 790 C CA . ARG A 1 106 ? 1.571 5.827 23.642 1.00 44.16 106 ARG A CA 1
ATOM 791 C C . ARG A 1 106 ? 1.161 6.133 25.092 1.00 44.16 106 ARG A C 1
ATOM 793 O O . ARG A 1 106 ? 1.264 7.284 25.511 1.00 44.16 106 ARG A O 1
ATOM 800 N N . LYS A 1 107 ? 0.697 5.144 25.867 1.00 39.34 107 LYS A N 1
ATOM 801 C CA . LYS A 1 107 ? 0.215 5.359 27.246 1.00 39.34 107 LYS A CA 1
ATOM 802 C C . LYS A 1 107 ? 1.280 5.236 28.344 1.00 39.34 107 LYS A C 1
ATOM 804 O O . LYS A 1 107 ? 0.956 5.551 29.482 1.00 39.34 107 LYS A O 1
ATOM 809 N N . GLU A 1 108 ? 2.525 4.868 28.034 1.00 38.19 108 GLU A N 1
ATOM 810 C CA . GLU A 1 108 ? 3.587 4.690 29.050 1.00 38.19 108 GLU A CA 1
ATOM 811 C C . GLU A 1 108 ? 4.671 5.784 29.072 1.00 38.19 108 GLU A C 1
ATOM 813 O O . GLU A 1 108 ? 5.679 5.643 29.757 1.00 38.19 108 GLU A O 1
ATOM 818 N N . ALA A 1 109 ? 4.469 6.906 28.380 1.00 37.31 109 ALA A N 1
ATOM 819 C CA . ALA A 1 109 ? 5.361 8.063 28.477 1.00 37.31 109 ALA A CA 1
ATOM 820 C C . ALA A 1 109 ? 4.645 9.253 29.138 1.00 37.31 109 ALA A C 1
ATOM 822 O O . ALA A 1 109 ? 4.231 10.192 28.454 1.00 37.31 109 ALA A O 1
ATOM 823 N N . ILE A 1 110 ? 4.483 9.191 30.465 1.00 38.12 110 ILE A N 1
ATOM 824 C CA . ILE A 1 110 ? 4.235 10.345 31.350 1.00 38.12 110 ILE A CA 1
ATOM 825 C C . ILE A 1 110 ? 5.210 10.254 32.518 1.00 38.12 110 ILE A C 1
ATOM 827 O O . ILE A 1 110 ? 5.278 9.163 33.124 1.00 38.12 110 ILE A O 1
#

Sequence (110 aa):
TGHDTRGFADQDWKALARNGEVAAIYMGKRAARFIQGRLIMHGADPSTPVTVIENVSRPDQRILATTLAEMEPTISNAGLNGPALTFYGLAPRQAMAALSSTDTERKEAI

pLDDT: mean 84.8, std 17.41, range [34.91, 98.25]

Foldseek 3Di:
DPPQCPVVVPDPLLVCQDPQHKDKDFDALVVLVVNLVSSVVSHHDQQWKKWKWFPPPDPPIDIDIDGSVCRNVSRVPVPRPGGMIMMTNDGPVRVVVVVVVVVVVVPPDD